Protein AF-A0A803TY50-F1 (afdb_monomer_lite)

Radius of gyration: 23.86 Å; chains: 1; bounding box: 68×36×55 Å

Sequence (114 aa):
MNLNIVLLTLGMVIAHHTFEAIFPIIVDCCTEVAHHVPEKWLRRHVLRFDVQKGDLCKIPAVILYTKRKKLCASPHNKNVKRWVRRMSKNHQKAVNHGRKRRKTKRRRKTTRKL

Organism: Anolis carolinensis (NCBI:txid28377)

InterPro domains:
  IPR001811 Chemokine interleukin-8-like domain [PF00048] (28-86)
  IPR001811 Chemokine interleukin-8-like domain [SM00199] (26-87)
  IPR036048 Chemokine interleukin-8-like superfamily [SSF54117] (25-99)

Foldseek 3Di:
DDVVVVVVVVVVVVVVVVCVVVVCVVDVEDPDADADDDLVCLVPFFDDWDWDDCPVPVATWIWTDGPPDIHTHHCPRPSVVVNVVVVVVVVVVVVVVVVVVVVVVVVVVVVVVD

Secondary structure (DSSP, 8-state):
--HHHHHHHHHHHHHHHHHHHHHHHH----SS-BS---HHHHHHHEEEEEEE-TTTSSS-EEEEEESS-EEEE-TT-HHHHHHHHHHHHHHHHHHHHHHHHHHHHHHHHHHT--

Structure (mmCIF, N/CA/C/O backbone):
data_AF-A0A803TY50-F1
#
_entry.id   AF-A0A803TY50-F1
#
loop_
_atom_site.group_PDB
_atom_site.id
_atom_site.type_symbol
_atom_site.label_atom_id
_atom_site.label_alt_id
_atom_site.label_comp_id
_atom_site.label_asym_id
_atom_site.label_entity_id
_atom_site.label_seq_id
_atom_site.pdbx_PDB_ins_code
_atom_site.Cartn_x
_atom_site.Cartn_y
_atom_site.Cartn_z
_atom_site.occupancy
_atom_site.B_iso_or_equiv
_atom_site.auth_seq_id
_atom_site.auth_comp_id
_atom_site.auth_asym_id
_atom_site.auth_atom_id
_atom_site.pdbx_PDB_model_num
ATOM 1 N N . MET A 1 1 ? 47.773 19.075 -17.377 1.00 60.78 1 MET A N 1
ATOM 2 C CA . MET A 1 1 ? 46.329 18.912 -17.092 1.00 60.78 1 MET A CA 1
ATOM 3 C C . MET A 1 1 ? 45.984 19.850 -15.951 1.00 60.78 1 MET A C 1
ATOM 5 O O . MET A 1 1 ? 46.625 19.769 -14.913 1.00 60.78 1 MET A O 1
ATOM 9 N N . ASN A 1 2 ? 45.074 20.801 -16.162 1.00 79.44 2 ASN A N 1
ATOM 10 C CA . ASN A 1 2 ? 44.816 21.856 -15.181 1.00 79.44 2 ASN A CA 1
ATOM 11 C C . ASN A 1 2 ? 44.097 21.268 -13.962 1.00 79.44 2 ASN A C 1
ATOM 13 O O . ASN A 1 2 ? 43.007 20.719 -14.107 1.00 79.44 2 ASN A O 1
ATOM 17 N N . LEU A 1 3 ? 44.688 21.405 -12.773 1.00 82.62 3 LEU A N 1
ATOM 18 C CA . LEU A 1 3 ? 44.145 20.886 -11.512 1.00 82.62 3 LEU A CA 1
ATOM 19 C C . LEU A 1 3 ? 42.695 21.344 -11.273 1.00 82.62 3 LEU A C 1
ATOM 21 O O . LEU A 1 3 ? 41.859 20.562 -10.832 1.00 82.62 3 LEU A O 1
ATOM 25 N N . ASN A 1 4 ? 42.368 22.572 -11.681 1.00 80.00 4 ASN A N 1
ATOM 26 C CA . ASN A 1 4 ? 41.008 23.110 -11.622 1.00 80.00 4 ASN A CA 1
ATOM 27 C C . ASN A 1 4 ? 40.016 22.321 -12.490 1.00 80.00 4 ASN A C 1
ATOM 29 O O . ASN A 1 4 ? 38.883 22.113 -12.078 1.00 80.00 4 ASN A O 1
ATOM 33 N N . ILE A 1 5 ? 40.430 21.843 -13.667 1.00 83.12 5 ILE A N 1
ATOM 34 C CA . ILE A 1 5 ? 39.572 21.024 -14.539 1.00 83.12 5 ILE A CA 1
ATOM 35 C C . ILE A 1 5 ? 39.324 19.656 -13.890 1.00 83.12 5 ILE A C 1
ATOM 37 O O . ILE A 1 5 ? 38.203 19.151 -13.915 1.00 83.12 5 ILE A O 1
ATOM 41 N N . VAL A 1 6 ? 40.346 19.079 -13.252 1.00 85.00 6 VAL A N 1
ATOM 42 C CA . VAL A 1 6 ? 40.215 17.810 -12.519 1.00 85.00 6 VAL A CA 1
ATOM 43 C C . VAL A 1 6 ? 39.261 17.967 -11.329 1.00 85.00 6 VAL A C 1
ATOM 45 O O . VAL A 1 6 ? 38.371 17.146 -11.147 1.00 85.00 6 VAL A O 1
ATOM 48 N N . LEU A 1 7 ? 39.369 19.058 -10.569 1.00 84.38 7 LEU A N 1
ATOM 49 C CA . LEU A 1 7 ? 38.465 19.358 -9.452 1.00 84.38 7 LEU A CA 1
ATOM 50 C C . LEU A 1 7 ? 37.014 19.580 -9.903 1.00 84.38 7 LEU A C 1
ATOM 52 O O . LEU A 1 7 ? 36.093 19.055 -9.280 1.00 84.38 7 LEU A O 1
ATOM 56 N N . LEU A 1 8 ? 36.799 20.320 -10.995 1.00 85.50 8 LEU A N 1
ATOM 57 C CA . LEU A 1 8 ? 35.460 20.595 -11.528 1.00 85.50 8 LEU A CA 1
ATOM 58 C C . LEU A 1 8 ? 34.772 19.326 -12.043 1.00 85.50 8 LEU A C 1
ATOM 60 O O . LEU A 1 8 ? 33.597 19.097 -11.759 1.00 85.50 8 LEU A O 1
ATOM 64 N N . THR A 1 9 ? 35.509 18.487 -12.772 1.00 85.00 9 THR A N 1
ATOM 65 C CA . THR A 1 9 ? 34.983 17.217 -13.291 1.00 85.00 9 THR A CA 1
ATOM 66 C C . THR A 1 9 ? 34.657 16.244 -12.161 1.00 85.00 9 THR A C 1
ATOM 68 O O . THR A 1 9 ? 33.571 15.667 -12.153 1.00 85.00 9 THR A O 1
ATOM 71 N N . LEU A 1 10 ? 35.528 16.129 -11.153 1.00 83.19 10 LEU A N 1
ATOM 72 C CA . LEU A 1 10 ? 35.274 15.295 -9.977 1.00 83.19 10 LEU A CA 1
ATOM 73 C C . LEU A 1 10 ? 34.056 15.792 -9.180 1.00 83.19 10 LEU A C 1
ATOM 75 O O . LEU A 1 10 ? 33.208 14.995 -8.782 1.00 83.19 10 LEU A O 1
ATOM 79 N N . GLY A 1 11 ? 33.930 17.110 -9.000 1.00 83.44 11 GLY A N 1
ATOM 80 C CA . GLY A 1 11 ? 32.792 17.729 -8.323 1.00 83.44 11 GLY A CA 1
ATOM 81 C C . GLY A 1 11 ? 31.457 17.439 -9.013 1.00 83.44 11 GLY A C 1
ATOM 82 O O . GLY A 1 11 ? 30.492 17.079 -8.341 1.00 83.44 11 GLY A O 1
ATOM 83 N N . MET A 1 12 ? 31.404 17.518 -10.348 1.00 81.31 12 MET A N 1
ATOM 84 C CA . MET A 1 12 ? 30.196 17.163 -11.104 1.00 81.31 12 MET A CA 1
ATOM 85 C C . MET A 1 12 ? 29.843 15.681 -10.974 1.00 81.31 12 MET A C 1
ATOM 87 O O . MET A 1 12 ? 28.683 15.356 -10.739 1.00 81.31 12 MET A O 1
ATOM 91 N N . VAL A 1 13 ? 30.822 14.780 -11.075 1.00 81.50 13 VAL A N 1
ATOM 92 C CA . VAL A 1 13 ? 30.590 13.332 -10.939 1.00 81.50 13 VAL A CA 1
ATOM 93 C C . VAL A 1 13 ? 30.021 12.997 -9.556 1.00 81.50 13 VAL A C 1
ATOM 95 O O . VAL A 1 13 ? 29.030 12.275 -9.448 1.00 81.50 13 VAL A O 1
ATOM 98 N N . ILE A 1 14 ? 30.570 13.589 -8.492 1.00 79.44 14 ILE A N 1
ATOM 99 C CA . ILE A 1 14 ? 30.069 13.406 -7.121 1.00 79.44 14 ILE A CA 1
ATOM 100 C C . ILE A 1 14 ? 28.653 13.991 -6.969 1.00 79.44 14 ILE A C 1
ATOM 102 O O . ILE A 1 14 ? 27.780 13.355 -6.372 1.00 79.44 14 ILE 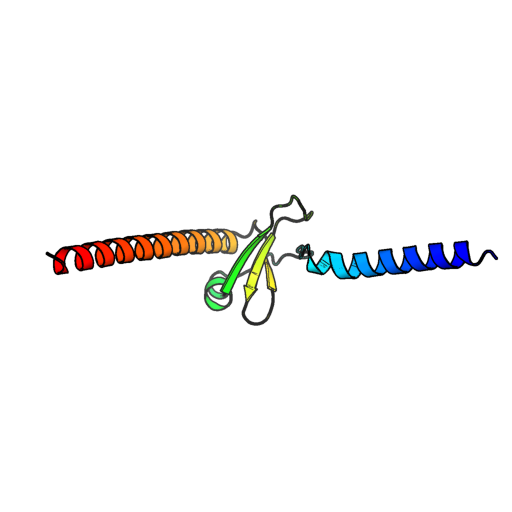A O 1
ATOM 106 N N . ALA A 1 15 ? 28.384 15.170 -7.537 1.00 74.00 15 ALA A N 1
ATOM 107 C CA . ALA A 1 15 ? 27.056 15.786 -7.503 1.00 74.00 15 ALA A CA 1
ATOM 108 C C . ALA A 1 15 ? 26.008 14.939 -8.249 1.00 74.00 15 ALA A C 1
ATOM 110 O O . ALA A 1 15 ? 24.895 14.755 -7.760 1.00 74.00 15 ALA A O 1
ATOM 111 N N . HIS A 1 16 ? 26.373 14.353 -9.390 1.00 68.25 16 HIS A N 1
ATOM 112 C CA . HIS A 1 16 ? 25.496 13.464 -10.150 1.00 68.25 16 HIS A CA 1
ATOM 113 C C . HIS A 1 16 ? 25.195 12.159 -9.400 1.00 68.25 16 HIS A C 1
ATOM 115 O O . HIS A 1 16 ? 24.031 11.774 -9.291 1.00 68.25 16 HIS A O 1
ATOM 121 N N . HIS A 1 17 ? 26.206 11.510 -8.813 1.00 62.25 17 HIS A N 1
ATOM 122 C CA . HIS A 1 17 ? 25.999 10.277 -8.044 1.00 62.25 17 HIS A CA 1
ATOM 123 C C . HIS A 1 17 ? 25.204 10.495 -6.753 1.00 62.25 17 HIS A C 1
ATOM 125 O O . HIS A 1 17 ? 24.404 9.646 -6.362 1.00 62.25 17 HIS A O 1
ATOM 131 N N . THR A 1 18 ? 25.393 11.636 -6.088 1.00 59.62 18 THR A N 1
ATOM 132 C CA . THR A 1 18 ? 24.598 11.979 -4.901 1.00 59.62 18 THR A CA 1
ATOM 133 C C . THR A 1 18 ? 23.150 12.283 -5.274 1.00 59.62 18 THR A C 1
ATOM 135 O O . THR A 1 18 ? 22.247 11.872 -4.551 1.00 59.62 18 THR A O 1
ATOM 138 N N . PHE A 1 19 ? 22.897 12.904 -6.429 1.00 59.69 19 PHE A N 1
ATOM 139 C CA . PHE A 1 19 ? 21.538 13.141 -6.911 1.00 59.69 19 PHE A CA 1
ATOM 140 C C . PHE A 1 19 ? 20.773 11.834 -7.162 1.00 59.69 19 PHE A C 1
ATOM 142 O O . PHE A 1 19 ? 19.640 11.716 -6.703 1.00 59.69 19 PHE A O 1
ATOM 149 N N . GLU A 1 20 ? 21.387 10.818 -7.780 1.00 58.28 20 GLU A N 1
ATOM 150 C CA . GLU A 1 20 ? 20.732 9.512 -7.988 1.00 58.28 20 GLU A CA 1
ATOM 1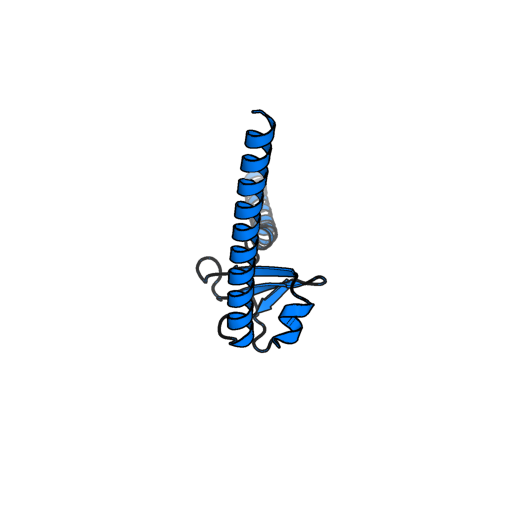51 C C . GLU A 1 20 ? 20.434 8.750 -6.690 1.00 58.28 20 GLU A C 1
ATOM 153 O O . GLU A 1 20 ? 19.475 7.985 -6.638 1.00 58.28 20 GLU A O 1
ATOM 158 N N . ALA A 1 21 ? 21.206 8.975 -5.624 1.00 59.06 21 ALA A N 1
ATOM 159 C CA . ALA A 1 21 ? 20.938 8.397 -4.306 1.00 59.06 21 ALA A CA 1
ATOM 160 C C . ALA A 1 21 ? 19.903 9.198 -3.494 1.00 59.06 21 ALA A C 1
ATOM 162 O O . ALA A 1 21 ? 19.175 8.627 -2.684 1.00 59.06 21 ALA A O 1
ATOM 163 N N . ILE A 1 22 ? 19.813 10.514 -3.707 1.00 53.19 22 ILE A N 1
ATOM 164 C CA . ILE A 1 22 ? 18.914 11.410 -2.967 1.00 53.19 22 ILE A CA 1
ATOM 165 C C . ILE A 1 22 ? 17.512 11.450 -3.597 1.00 53.19 22 ILE A C 1
ATOM 167 O O . ILE A 1 22 ? 16.513 11.471 -2.877 1.00 53.19 22 ILE A O 1
ATOM 171 N N . PHE A 1 23 ? 17.401 11.398 -4.925 1.00 50.59 23 PHE A N 1
ATOM 172 C CA . PHE A 1 23 ? 16.116 11.387 -5.631 1.00 50.59 23 PHE A CA 1
ATOM 173 C C . PHE A 1 23 ? 15.160 10.247 -5.215 1.00 50.59 23 PHE A C 1
ATOM 175 O O . PHE A 1 23 ? 13.988 10.540 -4.966 1.00 50.59 23 PHE A O 1
ATOM 182 N N . PRO A 1 24 ? 15.597 8.982 -5.040 1.00 52.75 24 PRO A N 1
ATOM 183 C CA . PRO A 1 24 ? 14.719 7.907 -4.575 1.00 52.75 24 PRO A CA 1
ATOM 184 C C . PRO A 1 24 ? 14.279 8.066 -3.112 1.00 52.75 24 PRO A C 1
ATOM 186 O O . PRO A 1 24 ? 13.297 7.452 -2.710 1.00 52.75 24 PRO A O 1
ATOM 189 N N . ILE A 1 25 ? 14.958 8.900 -2.314 1.00 49.44 25 ILE A N 1
ATOM 190 C CA . ILE A 1 25 ? 14.546 9.207 -0.934 1.00 49.44 25 ILE A CA 1
ATOM 191 C C . ILE A 1 25 ? 13.410 10.244 -0.926 1.00 49.44 25 ILE A C 1
ATOM 193 O O . ILE A 1 25 ? 12.551 10.215 -0.045 1.00 49.44 25 ILE A O 1
ATOM 197 N N . ILE A 1 26 ? 13.391 11.158 -1.903 1.00 52.38 26 ILE A N 1
ATOM 198 C CA . ILE A 1 26 ? 12.456 12.295 -1.946 1.00 52.38 26 ILE A CA 1
ATOM 199 C C . ILE A 1 26 ? 11.240 11.997 -2.842 1.00 52.38 26 ILE A C 1
ATOM 201 O O . ILE A 1 26 ? 10.150 12.512 -2.588 1.00 52.38 26 ILE A O 1
ATOM 205 N N . VAL A 1 27 ? 11.386 11.123 -3.844 1.00 58.66 27 VAL A N 1
ATOM 206 C CA . VAL A 1 27 ? 10.303 10.705 -4.745 1.00 58.66 27 VAL A CA 1
ATOM 207 C C . VAL A 1 27 ? 10.250 9.173 -4.801 1.00 58.66 27 VAL A C 1
ATOM 209 O O . VAL A 1 27 ? 10.777 8.540 -5.711 1.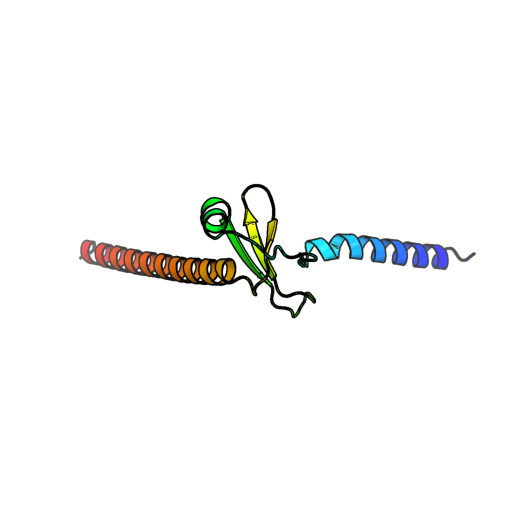00 58.66 27 VAL A O 1
ATOM 212 N N . ASP A 1 28 ? 9.604 8.565 -3.799 1.00 65.69 28 ASP A N 1
ATOM 213 C CA . ASP A 1 28 ? 9.267 7.129 -3.730 1.00 65.69 28 ASP A CA 1
ATOM 214 C C . ASP A 1 28 ? 8.231 6.770 -4.831 1.00 65.69 28 ASP A C 1
ATOM 216 O O . ASP A 1 28 ? 7.068 6.456 -4.563 1.00 65.69 28 ASP A O 1
ATOM 220 N N . CYS A 1 29 ? 8.617 6.877 -6.104 1.00 73.25 29 CYS A N 1
ATOM 221 C CA . CYS A 1 29 ? 7.752 6.559 -7.234 1.00 73.25 29 CYS A CA 1
ATOM 222 C C . CYS A 1 29 ? 7.599 5.043 -7.392 1.00 73.25 29 CYS A C 1
ATOM 224 O O . CYS A 1 29 ? 8.575 4.304 -7.500 1.00 73.25 29 CYS A O 1
ATOM 226 N N . CYS A 1 30 ? 6.359 4.572 -7.516 1.00 78.25 30 CYS A N 1
ATOM 227 C CA . CYS A 1 30 ? 6.101 3.191 -7.926 1.00 78.25 30 CYS A CA 1
ATOM 228 C C . CYS A 1 30 ? 6.587 2.921 -9.362 1.00 78.25 30 CYS A C 1
ATOM 230 O O . CYS A 1 30 ? 6.041 3.487 -10.311 1.00 78.25 30 CYS A O 1
ATOM 232 N N . THR A 1 31 ? 7.556 2.017 -9.516 1.00 71.25 31 THR A N 1
ATOM 233 C CA . THR A 1 31 ? 8.044 1.519 -10.816 1.00 71.25 31 THR A CA 1
ATOM 234 C C . THR A 1 31 ? 7.247 0.316 -11.327 1.00 71.25 31 THR A C 1
ATOM 236 O O . THR A 1 31 ? 7.105 0.143 -12.533 1.00 71.25 31 THR A O 1
ATOM 239 N N . GLU A 1 32 ? 6.654 -0.470 -10.424 1.00 71.62 32 GLU A N 1
ATOM 240 C CA . GLU A 1 32 ? 5.810 -1.628 -10.737 1.00 71.62 32 GLU A CA 1
ATOM 241 C C . GLU A 1 32 ? 4.528 -1.609 -9.890 1.00 71.62 32 GLU A C 1
ATOM 243 O O . GLU A 1 32 ? 4.530 -1.145 -8.747 1.00 71.62 32 GLU A O 1
ATOM 248 N N . VAL A 1 33 ? 3.411 -2.107 -10.435 1.00 79.62 33 VAL A N 1
ATOM 249 C CA . VAL A 1 33 ? 2.120 -2.159 -9.734 1.00 79.62 33 VAL A CA 1
ATOM 250 C C . VAL A 1 33 ? 1.530 -3.565 -9.704 1.00 79.62 33 VAL A C 1
ATOM 252 O O . VAL A 1 33 ? 1.357 -4.225 -10.723 1.00 79.62 33 VAL A O 1
ATOM 255 N N . ALA A 1 34 ? 1.097 -4.000 -8.522 1.00 80.31 34 ALA A N 1
ATOM 256 C CA . ALA A 1 34 ? 0.329 -5.224 -8.372 1.00 80.31 34 ALA A CA 1
ATOM 257 C C . ALA A 1 34 ? -1.069 -5.051 -8.991 1.00 80.31 34 ALA A C 1
ATOM 259 O O . ALA A 1 34 ? -1.892 -4.249 -8.524 1.00 80.31 34 ALA A O 1
ATOM 260 N N . HIS A 1 35 ? -1.354 -5.829 -10.036 1.00 77.12 35 HIS A N 1
ATOM 261 C CA . HIS A 1 35 ? -2.645 -5.819 -10.727 1.00 77.12 35 HIS A CA 1
ATOM 262 C C . HIS A 1 35 ? -3.723 -6.602 -9.982 1.00 77.12 35 HIS A C 1
ATOM 264 O O . HIS A 1 35 ? -4.895 -6.225 -10.036 1.00 77.12 35 HIS A O 1
ATOM 270 N N . HIS A 1 36 ? -3.348 -7.649 -9.242 1.00 82.56 36 HIS A N 1
ATOM 271 C CA . HIS A 1 36 ? -4.280 -8.490 -8.499 1.00 82.56 36 HIS A CA 1
ATOM 272 C C . HIS A 1 36 ? -4.001 -8.439 -6.996 1.00 82.56 36 HIS A C 1
ATOM 274 O O . HIS A 1 36 ? -3.083 -9.082 -6.496 1.00 82.56 36 HIS A O 1
ATOM 280 N N . VAL A 1 37 ? -4.822 -7.684 -6.259 1.00 83.50 37 VAL A N 1
ATOM 281 C CA . VAL A 1 37 ? -4.772 -7.657 -4.793 1.00 83.50 37 VAL A CA 1
ATOM 282 C C . VAL A 1 37 ? -6.144 -8.024 -4.216 1.00 83.50 37 VAL A C 1
ATOM 284 O O . VAL A 1 37 ? -7.134 -7.324 -4.477 1.00 83.50 37 VAL A O 1
ATOM 287 N N . PRO A 1 38 ? -6.245 -9.113 -3.432 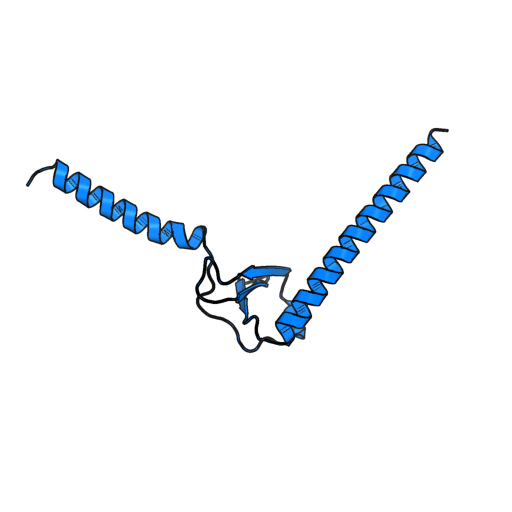1.00 86.31 38 PRO A N 1
ATOM 288 C CA . PRO A 1 38 ? -7.501 -9.513 -2.822 1.00 86.31 38 PRO A CA 1
ATOM 289 C C . PRO A 1 38 ? -7.891 -8.570 -1.683 1.00 86.31 38 PRO A C 1
ATOM 291 O O . PRO A 1 38 ? -7.087 -8.154 -0.848 1.00 86.31 38 PRO A O 1
ATOM 294 N N . GLU A 1 39 ? -9.184 -8.272 -1.599 1.00 87.25 39 GLU A N 1
ATOM 295 C CA . GLU A 1 39 ? -9.711 -7.292 -0.649 1.00 87.25 39 GLU A CA 1
ATOM 296 C C . GLU A 1 39 ? -9.515 -7.693 0.827 1.00 87.25 39 GLU A C 1
ATOM 298 O O . GLU A 1 39 ? -9.334 -6.842 1.702 1.00 87.25 39 GLU A O 1
ATOM 303 N N . LYS A 1 40 ? -9.547 -9.002 1.113 1.00 88.06 40 LYS A N 1
ATOM 304 C CA . LYS A 1 40 ? -9.294 -9.547 2.456 1.00 88.06 40 LYS A CA 1
ATOM 305 C C . LYS A 1 40 ? -7.854 -9.281 2.902 1.00 88.06 40 LYS A C 1
ATOM 307 O O . LYS A 1 40 ? -7.634 -8.940 4.062 1.00 88.06 40 LYS A O 1
ATOM 312 N N . TRP A 1 41 ? -6.895 -9.381 1.980 1.00 90.06 41 TRP A N 1
ATOM 313 C CA . TRP A 1 41 ? -5.487 -9.117 2.263 1.00 90.06 41 TRP A CA 1
ATOM 314 C C . TRP A 1 41 ? -5.258 -7.637 2.578 1.00 90.06 41 TRP A C 1
ATOM 316 O O . TRP A 1 41 ? -4.635 -7.324 3.591 1.00 90.06 41 TRP A O 1
ATOM 326 N N . LEU A 1 42 ? -5.872 -6.734 1.801 1.00 89.38 42 LEU A N 1
ATOM 327 C CA . LEU A 1 42 ? -5.810 -5.287 2.046 1.00 89.38 42 LEU A CA 1
ATOM 328 C C . LEU A 1 42 ? -6.252 -4.925 3.467 1.00 89.38 42 LEU A C 1
ATOM 330 O O . LEU A 1 42 ? -5.571 -4.188 4.169 1.00 89.38 42 LEU A O 1
ATOM 334 N N . ARG A 1 43 ? -7.375 -5.487 3.926 1.00 87.38 43 ARG A N 1
ATOM 335 C CA . ARG A 1 43 ? -7.900 -5.219 5.274 1.00 87.38 43 ARG A CA 1
ATOM 336 C C . ARG A 1 43 ? -7.005 -5.724 6.403 1.00 87.38 43 ARG A C 1
ATOM 338 O O . ARG A 1 43 ? -7.021 -5.131 7.473 1.00 87.38 43 ARG A O 1
ATOM 345 N N . ARG A 1 44 ? -6.285 -6.827 6.193 1.00 87.62 44 ARG A N 1
ATOM 346 C CA . ARG A 1 44 ? -5.500 -7.482 7.247 1.00 87.62 44 ARG A CA 1
ATOM 347 C C . ARG A 1 44 ? -4.065 -6.969 7.323 1.00 87.62 44 ARG A C 1
ATOM 349 O O . ARG A 1 44 ? -3.506 -6.897 8.412 1.00 87.62 44 ARG A O 1
ATOM 356 N N . HIS A 1 45 ? -3.467 -6.652 6.178 1.00 89.38 45 HIS A N 1
ATOM 357 C CA . HIS A 1 45 ? -2.029 -6.404 6.089 1.00 89.38 45 HIS A CA 1
ATOM 358 C C . HIS A 1 45 ? -1.661 -4.937 5.879 1.00 89.38 45 HIS A C 1
ATOM 360 O O . HIS A 1 45 ? -0.528 -4.570 6.190 1.00 89.38 45 HIS A O 1
ATOM 366 N N . VAL A 1 46 ? -2.581 -4.102 5.386 1.00 90.25 46 VAL A N 1
ATOM 367 C CA . VAL A 1 46 ? -2.299 -2.692 5.099 1.00 90.25 46 VAL A CA 1
ATOM 368 C C . VAL A 1 46 ? -2.600 -1.829 6.321 1.00 90.25 46 VAL A C 1
ATOM 370 O O . VAL A 1 46 ? -3.708 -1.837 6.851 1.00 90.25 46 VAL A O 1
ATOM 373 N N . LEU A 1 47 ? -1.594 -1.071 6.751 1.00 88.38 47 LEU A N 1
ATOM 374 C CA . LEU A 1 47 ? -1.651 -0.155 7.889 1.00 88.38 47 LEU A CA 1
ATOM 375 C C . LEU A 1 47 ? -2.007 1.268 7.454 1.00 88.38 47 LEU A C 1
ATOM 377 O O . LEU A 1 47 ? -2.779 1.954 8.121 1.00 88.38 47 LEU A O 1
ATOM 381 N N . ARG A 1 48 ? -1.416 1.718 6.346 1.00 86.69 48 ARG A N 1
ATOM 382 C CA . ARG A 1 48 ? -1.585 3.060 5.777 1.00 86.69 48 ARG A CA 1
ATOM 383 C C . ARG A 1 48 ? -1.572 2.970 4.260 1.00 86.69 48 ARG A C 1
ATOM 385 O O . ARG A 1 48 ? -1.092 1.983 3.703 1.00 86.69 48 ARG A O 1
ATOM 392 N N . PHE A 1 49 ? -2.100 3.990 3.600 1.00 88.12 49 PHE A N 1
ATOM 393 C CA . PHE A 1 49 ? -2.038 4.093 2.152 1.00 88.12 49 PHE A CA 1
ATOM 394 C C . PHE A 1 49 ? -1.808 5.539 1.730 1.00 88.12 49 PHE A C 1
ATOM 396 O O . PHE A 1 49 ? -2.318 6.439 2.394 1.00 88.12 49 PHE A O 1
ATO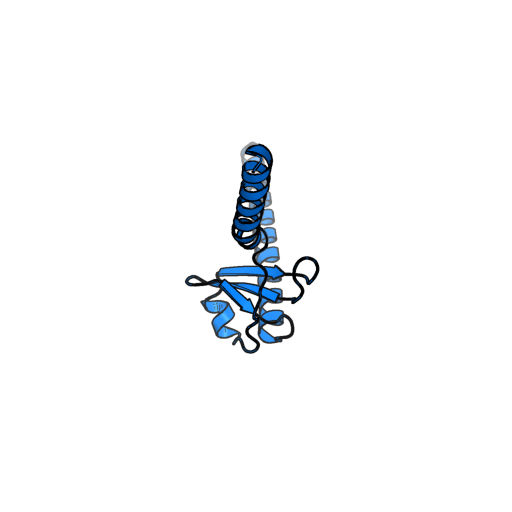M 403 N N . ASP A 1 50 ? -1.125 5.712 0.604 1.00 85.94 50 ASP A N 1
ATOM 404 C CA . ASP A 1 50 ? -0.996 6.981 -0.108 1.00 85.94 50 ASP A CA 1
ATOM 405 C C . ASP A 1 50 ? -1.418 6.803 -1.566 1.00 85.94 50 ASP A C 1
ATOM 407 O O . ASP A 1 50 ? -1.326 5.714 -2.141 1.00 85.94 50 ASP A O 1
ATOM 411 N N . VAL A 1 51 ? -1.936 7.874 -2.162 1.00 84.81 51 VAL A N 1
ATOM 412 C CA . VAL A 1 51 ? -2.362 7.882 -3.563 1.00 84.81 51 VAL A CA 1
ATOM 413 C C . VAL A 1 51 ? -1.397 8.749 -4.349 1.00 84.81 51 VAL A C 1
ATOM 415 O O . VAL A 1 51 ? -1.382 9.967 -4.186 1.00 84.81 51 VAL A O 1
ATOM 418 N N . GLN A 1 52 ? -0.633 8.108 -5.225 1.00 79.69 52 GLN A N 1
ATOM 419 C CA . GLN A 1 52 ? 0.280 8.765 -6.143 1.00 79.69 52 GLN A CA 1
ATOM 420 C C . GLN A 1 52 ? -0.485 9.131 -7.416 1.00 79.69 52 GLN A C 1
ATOM 422 O O . GLN A 1 52 ? -0.946 8.260 -8.163 1.00 79.69 52 GLN A O 1
ATOM 427 N N . LYS A 1 53 ? -0.651 10.435 -7.640 1.00 71.38 53 LYS A N 1
ATOM 428 C CA . LYS A 1 53 ? -1.154 10.975 -8.906 1.00 71.38 53 LYS A CA 1
ATOM 429 C C . LYS A 1 53 ? 0.011 11.091 -9.886 1.00 71.38 53 LYS A C 1
ATOM 431 O O . LYS A 1 53 ? 1.147 11.275 -9.461 1.00 71.38 53 LYS A O 1
ATOM 436 N N . GLY A 1 54 ? -0.274 10.939 -11.175 1.00 66.19 54 GLY A N 1
ATOM 437 C CA . GLY A 1 54 ? 0.730 10.790 -12.233 1.00 66.19 54 GLY A CA 1
ATOM 438 C C . GLY A 1 54 ? 1.577 12.033 -12.545 1.00 66.19 54 GLY A C 1
ATOM 439 O O . GLY A 1 54 ? 2.124 12.107 -13.637 1.00 66.19 54 GLY A O 1
ATOM 440 N N . ASP A 1 55 ? 1.652 13.008 -11.637 1.00 64.25 55 ASP A N 1
ATOM 441 C CA . ASP A 1 55 ? 2.248 14.323 -11.898 1.00 64.25 55 ASP A CA 1
ATOM 442 C C . ASP A 1 55 ? 3.776 14.299 -11.720 1.00 64.25 55 ASP A C 1
ATOM 444 O O . ASP A 1 55 ? 4.510 14.802 -12.562 1.00 64.25 55 ASP A O 1
ATOM 448 N N . LEU A 1 56 ? 4.270 13.663 -10.649 1.00 65.62 56 LEU A N 1
ATOM 449 C CA . LEU A 1 56 ? 5.711 13.479 -10.392 1.00 65.62 56 LEU A CA 1
ATOM 450 C C . LEU A 1 56 ? 6.237 12.132 -10.902 1.00 65.62 56 LEU A C 1
ATOM 452 O O . LEU A 1 56 ? 7.429 11.967 -11.136 1.00 65.62 56 LEU A O 1
ATOM 456 N N . CYS A 1 57 ? 5.343 11.159 -11.071 1.00 69.44 57 CYS A N 1
ATOM 457 C CA . CYS A 1 57 ? 5.686 9.797 -11.440 1.00 69.44 57 CYS A CA 1
ATOM 458 C C . CYS A 1 57 ? 4.819 9.365 -12.625 1.00 69.44 57 CYS A C 1
ATOM 460 O O . CYS A 1 57 ? 3.596 9.449 -12.556 1.00 69.44 57 CYS A O 1
ATOM 462 N N . LYS A 1 58 ? 5.435 8.825 -13.682 1.00 69.69 58 LYS A N 1
ATOM 463 C CA . LYS A 1 58 ? 4.768 8.453 -14.948 1.00 69.69 58 LYS A CA 1
ATOM 464 C C . LYS A 1 58 ? 3.612 7.447 -14.790 1.00 69.69 58 LYS A C 1
ATOM 466 O O . LYS A 1 58 ? 2.749 7.359 -15.659 1.00 69.69 58 LYS A O 1
ATOM 471 N N . ILE A 1 59 ? 3.590 6.684 -13.692 1.00 76.12 59 ILE A N 1
ATOM 472 C CA . ILE A 1 59 ? 2.592 5.644 -13.416 1.00 76.12 59 ILE A CA 1
ATOM 473 C C . ILE A 1 59 ? 1.710 6.066 -12.229 1.00 76.12 59 ILE A C 1
ATOM 475 O O . ILE A 1 59 ? 2.230 6.332 -11.139 1.00 76.12 59 ILE A O 1
ATOM 479 N N . PRO A 1 60 ? 0.372 6.085 -12.384 1.00 81.62 60 PRO A N 1
ATOM 480 C CA . PRO A 1 60 ? -0.529 6.294 -11.261 1.00 81.62 60 PRO A CA 1
ATOM 481 C C . PRO A 1 60 ? -0.594 5.022 -10.406 1.00 81.62 60 PRO A C 1
ATOM 483 O O . PRO A 1 60 ? -0.838 3.926 -10.919 1.00 81.62 60 PRO A O 1
ATOM 486 N N . ALA A 1 61 ? -0.416 5.157 -9.092 1.00 87.69 61 ALA A N 1
ATOM 487 C CA . ALA A 1 61 ? -0.338 4.020 -8.177 1.00 87.69 61 ALA A CA 1
ATOM 488 C C . ALA A 1 61 ? -0.942 4.330 -6.803 1.00 87.69 61 ALA A C 1
ATOM 490 O O . ALA A 1 61 ? -0.971 5.470 -6.339 1.00 87.69 61 ALA A O 1
ATOM 491 N N . VAL A 1 62 ? -1.433 3.290 -6.131 1.00 88.19 62 VAL A N 1
ATOM 492 C CA . VAL A 1 62 ? -1.778 3.350 -4.708 1.00 88.19 62 VAL A CA 1
ATOM 493 C C . VAL A 1 62 ? -0.668 2.658 -3.933 1.00 88.19 62 VAL A C 1
ATOM 495 O O . VAL A 1 62 ? -0.466 1.454 -4.091 1.00 88.19 62 VAL A O 1
ATOM 498 N N . ILE A 1 63 ? 0.027 3.407 -3.085 1.00 89.12 63 ILE A N 1
ATOM 499 C CA . ILE A 1 63 ? 1.075 2.885 -2.213 1.00 89.12 63 ILE A CA 1
ATOM 500 C C . ILE A 1 63 ? 0.401 2.338 -0.961 1.00 89.12 63 ILE A C 1
ATOM 502 O O . ILE A 1 63 ? -0.307 3.050 -0.254 1.00 89.12 63 ILE A O 1
ATOM 506 N N . LEU A 1 64 ? 0.599 1.055 -0.687 1.00 90.44 64 LEU A N 1
ATOM 507 C CA . LEU A 1 64 ? 0.055 0.351 0.465 1.00 90.44 64 LEU A CA 1
ATOM 508 C C . LEU A 1 64 ? 1.197 0.022 1.422 1.00 90.44 64 LEU A C 1
ATOM 510 O O . LEU A 1 64 ? 2.060 -0.806 1.128 1.00 90.44 64 LEU A O 1
ATOM 514 N N . TYR A 1 65 ? 1.185 0.635 2.599 1.00 89.12 65 TYR A N 1
ATOM 515 C CA . TYR A 1 65 ? 2.168 0.356 3.637 1.00 89.12 65 TYR A CA 1
ATOM 516 C C . TYR A 1 65 ? 1.702 -0.845 4.448 1.00 89.12 65 TYR A C 1
ATOM 518 O O . TYR A 1 65 ? 0.698 -0.775 5.163 1.00 89.12 65 TYR A O 1
ATOM 526 N N . THR A 1 66 ? 2.428 -1.954 4.343 1.00 87.81 66 THR A N 1
ATOM 527 C CA . THR A 1 66 ? 2.217 -3.124 5.200 1.00 87.81 66 THR A CA 1
ATOM 528 C C . THR A 1 66 ? 3.236 -3.161 6.332 1.00 87.81 66 THR A C 1
ATOM 530 O O . THR A 1 66 ? 4.180 -2.379 6.356 1.00 87.81 66 THR A O 1
ATOM 533 N N . LYS A 1 67 ? 3.075 -4.104 7.266 1.00 81.94 67 LYS A N 1
ATOM 534 C CA . LYS A 1 67 ? 4.051 -4.331 8.346 1.00 81.94 67 LYS A CA 1
ATOM 535 C C . LYS A 1 67 ? 5.454 -4.694 7.849 1.00 81.94 67 LYS A C 1
ATOM 537 O O . LYS A 1 67 ? 6.414 -4.444 8.560 1.00 81.94 67 LYS A O 1
ATOM 542 N N . ARG A 1 68 ? 5.558 -5.349 6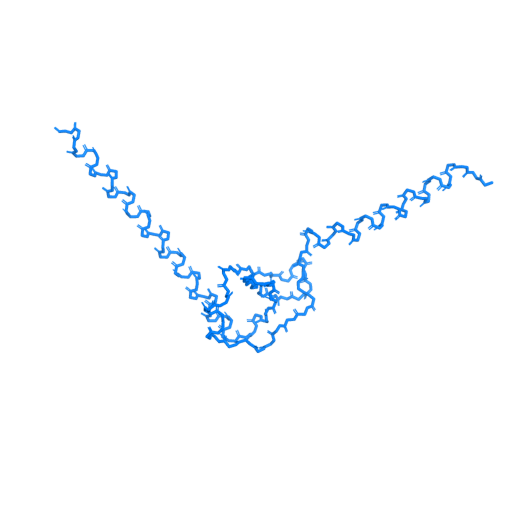.686 1.00 79.88 68 ARG A N 1
ATOM 543 C CA . ARG A 1 68 ? 6.832 -5.886 6.177 1.00 79.88 68 ARG A CA 1
ATOM 544 C C . ARG A 1 68 ? 7.425 -5.042 5.056 1.00 79.88 68 ARG A C 1
ATOM 546 O O . ARG A 1 68 ? 8.632 -4.871 5.012 1.00 79.88 68 ARG A O 1
ATOM 553 N N . LYS A 1 69 ? 6.588 -4.561 4.134 1.00 83.06 69 LYS A N 1
ATOM 554 C CA . LYS A 1 69 ? 7.034 -3.829 2.941 1.00 83.06 69 LYS A CA 1
ATOM 555 C C . LYS A 1 69 ? 5.987 -2.856 2.406 1.00 83.06 69 LYS A C 1
ATOM 557 O O . LYS A 1 69 ? 4.790 -3.008 2.676 1.00 83.06 69 LYS A O 1
ATOM 562 N N . LYS A 1 70 ? 6.435 -1.882 1.615 1.00 85.19 70 LYS A N 1
ATOM 563 C CA . LYS A 1 70 ? 5.558 -1.068 0.766 1.00 85.19 70 LYS A CA 1
ATOM 564 C C . LYS A 1 70 ? 5.122 -1.921 -0.433 1.00 85.19 70 LYS A C 1
ATOM 566 O O . LYS A 1 70 ? 5.920 -2.686 -0.970 1.00 85.19 70 LYS A O 1
ATOM 571 N N . LEU A 1 71 ? 3.851 -1.842 -0.812 1.00 87.56 71 LEU A N 1
ATOM 572 C CA . LEU A 1 71 ? 3.308 -2.492 -2.004 1.00 87.56 71 LEU A CA 1
ATOM 573 C C . LEU A 1 71 ? 2.618 -1.442 -2.868 1.00 87.56 71 LEU A C 1
ATOM 575 O O . LEU A 1 71 ? 1.665 -0.809 -2.426 1.00 87.56 71 LEU A O 1
ATOM 579 N N . CYS A 1 72 ? 3.056 -1.310 -4.110 1.00 89.00 72 CYS A N 1
ATOM 580 C CA . CYS A 1 72 ? 2.391 -0.490 -5.109 1.00 89.00 72 CYS A CA 1
ATOM 581 C C . CYS A 1 72 ? 1.268 -1.294 -5.768 1.00 89.00 72 CYS A C 1
ATOM 583 O O . CYS A 1 72 ? 1.485 -2.410 -6.234 1.00 89.00 72 CYS A O 1
ATOM 585 N N . ALA A 1 73 ? 0.054 -0.753 -5.794 1.00 89.56 73 ALA A N 1
ATOM 586 C CA . ALA A 1 73 ? -1.108 -1.399 -6.390 1.00 89.56 73 ALA A CA 1
ATOM 587 C C . ALA A 1 73 ? -1.720 -0.533 -7.491 1.00 89.56 73 ALA A C 1
ATOM 589 O O . ALA A 1 73 ? -1.754 0.697 -7.395 1.00 89.56 73 ALA A O 1
ATOM 590 N N . SER A 1 74 ? -2.248 -1.186 -8.528 1.00 87.06 74 SER A N 1
ATOM 591 C CA . SER A 1 74 ? -2.854 -0.478 -9.654 1.00 87.06 74 SER A CA 1
ATOM 592 C C . SER A 1 74 ? -4.150 0.236 -9.228 1.00 87.06 74 SER A C 1
ATOM 594 O O . SER A 1 74 ? -5.034 -0.397 -8.636 1.00 87.06 74 SER A O 1
ATOM 596 N N . PRO A 1 75 ? -4.338 1.525 -9.571 1.00 84.19 75 PRO A N 1
ATOM 597 C CA . PRO A 1 75 ? -5.554 2.278 -9.252 1.00 84.19 75 PRO A CA 1
ATOM 598 C C . PRO A 1 75 ? -6.785 1.768 -10.018 1.00 84.19 75 PRO A C 1
ATOM 600 O O . PRO A 1 75 ? -7.923 2.011 -9.606 1.00 84.19 75 PRO A O 1
ATOM 603 N N . HIS A 1 76 ? -6.570 1.023 -11.107 1.00 85.69 76 HIS A N 1
ATOM 604 C CA . HIS A 1 76 ? -7.623 0.394 -11.904 1.00 85.69 76 HIS A CA 1
ATOM 605 C C . HIS A 1 76 ? -8.205 -0.859 -11.231 1.00 85.69 76 HIS A C 1
ATOM 607 O O . HIS A 1 76 ? -9.300 -1.302 -11.584 1.00 85.69 76 HIS A O 1
ATOM 613 N N . ASN A 1 77 ? -7.533 -1.416 -10.214 1.00 86.69 77 ASN A N 1
ATOM 614 C CA . ASN A 1 77 ? -8.046 -2.569 -9.486 1.00 86.69 77 ASN A CA 1
ATOM 615 C C . ASN A 1 77 ? -9.294 -2.185 -8.661 1.00 86.69 77 ASN A C 1
ATOM 617 O O . ASN A 1 77 ? -9.244 -1.375 -7.727 1.00 86.69 77 ASN A O 1
ATOM 621 N N . LYS A 1 78 ? -10.432 -2.824 -8.972 1.00 89.44 78 LYS A N 1
ATOM 622 C CA . LYS A 1 78 ? -11.730 -2.575 -8.319 1.00 89.44 78 LYS A CA 1
ATOM 623 C C . LYS A 1 78 ? -11.693 -2.817 -6.801 1.00 89.44 78 LYS A C 1
ATOM 625 O O . LYS A 1 78 ? -12.321 -2.057 -6.059 1.00 89.44 78 LYS A O 1
ATOM 630 N N . ASN A 1 79 ? -10.952 -3.823 -6.327 1.00 90.25 79 ASN A N 1
ATOM 631 C CA . ASN A 1 79 ? -10.826 -4.147 -4.901 1.00 90.25 79 ASN A CA 1
ATOM 632 C C . ASN A 1 79 ? -10.052 -3.061 -4.157 1.00 90.25 79 ASN A C 1
ATOM 634 O O . ASN A 1 79 ? -10.523 -2.573 -3.129 1.00 90.25 79 ASN A O 1
ATOM 638 N N . VAL A 1 80 ? -8.910 -2.641 -4.710 1.00 90.12 80 VAL A N 1
ATOM 639 C CA . VAL A 1 80 ? -8.071 -1.572 -4.147 1.00 90.12 80 VAL A CA 1
ATOM 640 C C . VAL A 1 80 ? -8.870 -0.276 -4.078 1.00 90.12 80 VAL A C 1
ATOM 642 O O . VAL A 1 80 ? -9.023 0.303 -3.004 1.00 90.12 80 VAL A O 1
ATOM 645 N N . LYS A 1 81 ? -9.512 0.117 -5.184 1.00 90.00 81 LYS A N 1
ATOM 646 C CA . LYS A 1 81 ? -10.363 1.313 -5.251 1.00 90.00 81 LYS A CA 1
ATOM 647 C C . LYS A 1 81 ? -11.496 1.285 -4.220 1.00 90.00 81 LYS A C 1
ATOM 649 O O . LYS A 1 81 ? -11.757 2.282 -3.542 1.00 90.00 81 LYS A O 1
ATOM 654 N N . ARG A 1 82 ? -12.184 0.147 -4.069 1.00 91.38 82 ARG A N 1
ATOM 655 C CA . ARG A 1 82 ? -13.272 -0.012 -3.088 1.00 91.38 82 ARG A CA 1
ATOM 656 C C . ARG A 1 82 ? -12.754 -0.000 -1.650 1.00 91.38 82 ARG A C 1
ATOM 658 O O . ARG A 1 82 ? -13.457 0.472 -0.755 1.00 91.38 82 ARG A O 1
ATOM 665 N N . TRP A 1 83 ? -11.575 -0.562 -1.408 1.00 92.06 83 TRP A N 1
ATOM 666 C CA . TRP A 1 83 ? -10.942 -0.584 -0.093 1.00 92.06 83 TRP A CA 1
ATOM 667 C C . TRP A 1 83 ? -10.500 0.821 0.333 1.00 92.06 83 TRP A C 1
ATOM 669 O O . TRP A 1 83 ? -10.928 1.282 1.390 1.00 92.06 83 TRP A O 1
ATOM 679 N N . VAL A 1 84 ? -9.784 1.547 -0.533 1.00 89.75 84 VAL A N 1
ATOM 680 C CA . VAL A 1 84 ? -9.347 2.936 -0.296 1.00 89.75 84 VAL A CA 1
ATOM 681 C C . VAL A 1 84 ? -10.537 3.825 0.067 1.00 89.75 84 VAL A C 1
ATOM 683 O O . VAL A 1 84 ? -10.545 4.468 1.114 1.00 89.75 84 VAL A O 1
ATOM 686 N N . ARG A 1 85 ? -11.615 3.782 -0.730 1.00 90.88 85 ARG A N 1
ATOM 687 C CA . ARG A 1 85 ? -12.841 4.559 -0.463 1.00 90.88 85 ARG A CA 1
ATOM 688 C C . ARG A 1 85 ? -13.448 4.272 0.912 1.00 90.88 85 ARG A C 1
ATOM 690 O O . ARG A 1 85 ? -13.959 5.186 1.557 1.00 90.88 85 ARG A O 1
ATOM 697 N N . ARG A 1 86 ? -13.432 3.014 1.364 1.00 90.88 86 ARG A N 1
ATOM 698 C CA . ARG A 1 86 ? -13.938 2.643 2.696 1.00 90.88 86 ARG A CA 1
ATOM 699 C C . ARG A 1 86 ? -13.039 3.163 3.805 1.00 90.88 86 ARG A C 1
ATOM 701 O O . ARG A 1 86 ? -13.557 3.702 4.779 1.00 90.88 86 ARG A O 1
ATOM 708 N N . MET A 1 87 ? -11.724 3.057 3.639 1.00 88.31 87 MET A N 1
ATOM 709 C CA . MET A 1 87 ? -10.768 3.574 4.615 1.00 88.31 87 MET A CA 1
ATOM 710 C C . MET A 1 87 ? -10.884 5.092 4.773 1.00 88.31 87 MET A C 1
ATOM 712 O O . MET A 1 87 ? -10.997 5.567 5.901 1.00 88.31 87 MET A O 1
ATOM 716 N N . SER A 1 88 ? -10.986 5.848 3.675 1.00 88.19 88 SER A N 1
ATOM 717 C CA . SER A 1 88 ? -11.194 7.303 3.730 1.00 88.19 88 SER A CA 1
ATOM 718 C C . SER A 1 88 ? -12.489 7.682 4.457 1.00 88.19 88 SER A C 1
ATOM 720 O O . SER A 1 88 ? -12.482 8.567 5.312 1.00 88.19 88 SER A O 1
ATOM 722 N N . LYS A 1 89 ? -13.600 6.982 4.181 1.00 90.00 89 LYS A N 1
ATOM 723 C CA . LYS A 1 89 ? -14.880 7.210 4.877 1.00 90.00 89 LYS A CA 1
ATOM 724 C C . LYS A 1 89 ? -14.782 6.902 6.372 1.00 90.00 89 LYS A C 1
ATOM 726 O O . LYS A 1 89 ? -15.287 7.668 7.190 1.00 90.00 89 LYS A O 1
ATOM 731 N N . ASN A 1 90 ? -14.132 5.800 6.741 1.00 88.00 90 ASN A N 1
ATOM 732 C CA . ASN A 1 90 ? -13.954 5.421 8.143 1.00 88.00 90 ASN A CA 1
ATOM 733 C C . ASN A 1 90 ? -13.078 6.429 8.893 1.00 88.00 90 ASN A C 1
ATOM 735 O O . ASN A 1 90 ? -13.414 6.802 10.015 1.00 88.00 90 ASN A O 1
ATOM 739 N N . HIS A 1 91 ? -12.016 6.927 8.256 1.00 86.50 91 HIS A N 1
ATOM 740 C CA . HIS A 1 91 ? -11.167 7.972 8.818 1.00 86.50 91 HIS A CA 1
ATOM 741 C C . HIS A 1 91 ? -11.962 9.259 9.088 1.00 86.50 91 HIS A C 1
ATOM 743 O O . HIS A 1 91 ? -11.934 9.783 10.199 1.00 86.50 91 HIS A O 1
ATOM 749 N N . GLN A 1 92 ? -12.767 9.718 8.124 1.00 87.06 92 GLN A N 1
ATOM 750 C CA . GLN A 1 92 ? -13.640 10.886 8.309 1.00 87.06 92 GLN A CA 1
ATOM 751 C C . GLN A 1 92 ? -14.655 10.687 9.444 1.00 87.06 92 GLN A C 1
ATOM 753 O O . GLN A 1 92 ? -14.847 11.579 10.273 1.00 87.06 92 GLN A O 1
ATOM 758 N N . LYS A 1 93 ? -15.279 9.503 9.532 1.00 88.88 93 LYS A N 1
ATOM 759 C CA . LYS A 1 93 ? -16.186 9.168 10.640 1.00 88.88 93 LYS A CA 1
ATOM 760 C C . LYS A 1 93 ? -15.468 9.220 11.988 1.00 88.88 93 LYS A C 1
ATOM 762 O O . LYS A 1 93 ? -15.981 9.842 12.917 1.00 88.88 93 LYS A O 1
ATOM 767 N N . ALA A 1 94 ? -14.283 8.620 12.097 1.00 87.19 94 ALA A N 1
ATOM 768 C CA . ALA A 1 94 ? -13.492 8.623 13.326 1.00 87.19 94 ALA A CA 1
ATOM 769 C C . ALA A 1 94 ? -13.135 10.053 13.771 1.00 87.19 94 ALA A C 1
ATOM 771 O O . ALA A 1 94 ? -13.332 10.407 14.937 1.00 87.19 94 ALA A O 1
ATOM 772 N N . VAL A 1 95 ? -12.708 10.901 12.830 1.00 87.44 95 VAL A N 1
ATOM 773 C CA . VAL A 1 95 ? -12.425 12.325 13.075 1.00 87.44 95 VAL A CA 1
ATOM 774 C C . VAL A 1 95 ? -13.673 13.056 13.583 1.00 87.44 95 VAL A C 1
ATOM 776 O O . VAL A 1 95 ? -13.620 13.750 14.605 1.00 87.44 95 VAL A O 1
ATOM 779 N N . ASN A 1 96 ? -14.823 12.852 12.936 1.00 89.25 96 ASN A N 1
ATOM 780 C CA . ASN A 1 96 ? -16.086 13.475 13.336 1.00 89.25 96 ASN A CA 1
ATOM 781 C C . ASN A 1 96 ? -16.546 13.028 14.731 1.00 89.25 96 ASN A C 1
ATOM 783 O O . ASN A 1 96 ? -16.922 13.867 15.558 1.00 89.25 96 ASN A O 1
ATOM 787 N N . HIS A 1 97 ? -16.462 11.731 15.040 1.00 88.75 97 HIS A N 1
ATOM 788 C CA . HIS A 1 97 ? -16.770 11.209 16.374 1.00 88.75 97 HIS A CA 1
ATOM 789 C C . HIS A 1 97 ? -15.837 11.788 17.443 1.00 88.75 97 HIS A C 1
ATOM 791 O O . HIS A 1 97 ? -16.306 12.191 18.512 1.00 88.75 97 HIS A O 1
ATOM 797 N N . GLY A 1 98 ? -14.540 11.907 17.149 1.00 87.69 98 GLY A N 1
ATOM 798 C CA . GLY A 1 98 ? -13.574 12.565 18.030 1.00 87.69 98 GLY A CA 1
ATOM 799 C C . GLY A 1 98 ? -13.948 14.022 18.316 1.00 87.69 98 GLY A C 1
ATOM 800 O O . GLY A 1 98 ? -13.974 14.446 19.477 1.00 87.69 98 GLY A O 1
ATOM 801 N N . ARG A 1 99 ? -14.326 14.781 17.278 1.00 88.06 99 ARG A N 1
ATOM 802 C CA . ARG A 1 99 ? -14.762 16.181 17.412 1.00 88.06 99 ARG A CA 1
ATOM 803 C C . ARG A 1 99 ? -16.036 16.307 18.249 1.00 88.06 99 ARG A C 1
ATOM 805 O O . ARG A 1 99 ? -16.092 17.165 19.133 1.00 88.06 99 ARG A O 1
ATOM 812 N N . LYS A 1 100 ? -17.031 15.437 18.032 1.00 88.81 100 LYS A N 1
ATOM 813 C CA . LYS A 1 100 ? -18.282 15.420 18.811 1.00 88.81 100 LYS A CA 1
ATOM 814 C C . LYS A 1 100 ? -18.013 15.112 20.287 1.00 88.81 100 LYS A C 1
ATOM 816 O O . LYS A 1 100 ? -18.447 15.874 21.147 1.00 88.81 100 LYS A O 1
ATOM 821 N N . ARG A 1 101 ? -17.209 14.081 20.589 1.00 86.75 101 ARG A N 1
ATOM 822 C CA . ARG A 1 101 ? -16.819 13.735 21.973 1.00 86.75 101 ARG A CA 1
ATOM 823 C C . ARG A 1 101 ? -16.102 14.889 22.678 1.00 86.75 101 ARG A C 1
ATOM 825 O O . ARG A 1 101 ? -16.420 15.187 23.829 1.00 86.75 101 ARG A O 1
ATOM 832 N N . ARG A 1 102 ? -15.174 15.575 21.995 1.00 87.50 102 ARG A N 1
ATOM 833 C CA . ARG A 1 102 ? -14.477 16.753 22.548 1.00 87.50 102 ARG A CA 1
ATOM 834 C C . ARG A 1 102 ? -15.445 17.893 22.877 1.00 87.50 102 ARG A C 1
ATOM 836 O O . ARG A 1 102 ? -15.341 18.462 23.963 1.00 87.50 102 ARG A O 1
ATOM 843 N N . LYS A 1 103 ? -16.405 18.194 21.992 1.00 86.12 103 LYS A N 1
ATOM 844 C CA . LYS A 1 103 ? -17.441 19.215 22.240 1.00 86.12 103 LYS A CA 1
ATOM 845 C C . LYS A 1 103 ? -18.296 18.871 23.465 1.00 86.12 103 LYS A C 1
ATOM 847 O O . LYS A 1 103 ? -18.444 19.713 24.346 1.00 86.12 103 LYS A O 1
ATOM 852 N N . THR A 1 104 ? -18.780 17.631 23.576 1.00 87.25 104 THR A N 1
ATOM 853 C CA . THR A 1 104 ? -19.576 17.191 24.737 1.00 87.25 104 THR A CA 1
ATOM 854 C C . THR A 1 104 ? -18.782 17.274 26.043 1.00 87.25 104 THR A C 1
ATOM 856 O O . THR A 1 104 ? -19.310 17.739 27.051 1.00 87.25 104 THR A O 1
ATOM 859 N N . LYS A 1 105 ? -17.496 16.884 26.036 1.00 87.12 105 LYS A N 1
ATOM 860 C CA . LYS A 1 105 ? -16.626 16.983 27.222 1.00 87.12 105 LYS A CA 1
ATOM 861 C C . LYS A 1 105 ? -16.397 18.435 27.649 1.00 87.12 105 LYS A C 1
ATOM 863 O O . LYS A 1 105 ? -16.416 18.707 28.844 1.00 87.12 105 LYS A O 1
ATOM 868 N N . ARG A 1 106 ? -16.200 19.359 26.697 1.00 84.75 106 ARG A N 1
ATOM 869 C CA . ARG A 1 106 ? -16.092 20.800 26.993 1.00 84.75 106 ARG A CA 1
ATOM 870 C C . ARG A 1 106 ? -17.379 21.328 27.621 1.00 84.75 106 ARG A C 1
ATOM 872 O O . ARG A 1 106 ? -17.305 21.897 28.699 1.00 84.75 106 ARG A O 1
ATOM 879 N N . ARG A 1 107 ? -18.538 21.038 27.018 1.00 81.38 107 ARG A N 1
ATOM 880 C CA . ARG A 1 107 ? -19.843 21.481 27.531 1.00 81.38 107 ARG A CA 1
ATOM 881 C C . ARG A 1 107 ? -20.079 21.003 28.969 1.00 81.38 107 ARG A C 1
ATOM 883 O O . ARG A 1 107 ? -20.360 21.827 29.823 1.00 81.38 107 ARG A O 1
ATOM 890 N N . ARG A 1 108 ? -19.826 19.718 29.264 1.00 82.12 108 ARG A N 1
ATOM 891 C CA . ARG A 1 108 ? -19.921 19.162 30.632 1.00 82.12 108 ARG A CA 1
ATOM 892 C C . ARG A 1 108 ? -18.979 19.821 31.645 1.00 82.12 108 ARG A C 1
ATOM 894 O O . ARG A 1 108 ? -19.325 19.893 32.815 1.00 82.12 108 ARG A O 1
ATOM 901 N N . LYS A 1 109 ? -17.781 20.253 31.235 1.00 82.38 109 LYS A N 1
ATOM 902 C CA . LYS A 1 109 ? -16.854 20.964 32.133 1.00 82.38 109 LYS A CA 1
ATOM 903 C C . LYS A 1 109 ? -17.348 22.371 32.462 1.00 82.38 109 LYS A C 1
ATOM 905 O O . LYS A 1 109 ? -17.152 22.807 33.585 1.00 82.38 109 LYS A O 1
ATOM 910 N N . THR A 1 110 ? -17.977 23.054 31.508 1.00 76.94 110 THR A N 1
ATOM 911 C CA . THR A 1 110 ? -18.563 24.381 31.730 1.00 76.94 110 THR A CA 1
ATOM 912 C C . THR A 1 110 ? -19.758 24.307 32.681 1.00 76.94 110 THR A C 1
ATOM 914 O O . THR A 1 110 ? -19.849 25.120 33.586 1.00 76.94 110 THR A O 1
ATOM 917 N N . THR A 1 111 ? -20.614 23.286 32.556 1.00 72.38 111 THR A N 1
ATOM 918 C CA . THR A 1 111 ? -21.786 23.098 33.437 1.00 72.38 111 THR A CA 1
ATOM 919 C C . THR A 1 111 ? -21.440 22.693 34.874 1.00 72.38 111 THR A C 1
ATOM 921 O O . THR A 1 111 ? -22.302 22.769 35.725 1.00 72.38 111 THR A O 1
ATOM 924 N N . ARG A 1 112 ? -20.213 22.228 35.149 1.00 70.44 112 ARG A N 1
ATOM 925 C CA . ARG A 1 112 ? -19.739 21.900 36.512 1.00 70.44 112 ARG A CA 1
ATOM 926 C C . ARG A 1 112 ? -19.051 23.073 37.223 1.00 70.44 112 ARG A C 1
ATOM 928 O O . ARG A 1 112 ? -18.549 22.889 38.324 1.00 70.44 112 ARG A O 1
ATOM 935 N N . LYS A 1 113 ? -18.891 24.207 36.535 1.00 62.84 113 LYS A N 1
ATOM 936 C CA . LYS A 1 113 ? -18.283 25.435 37.070 1.00 62.84 113 LYS A CA 1
ATOM 937 C C . LYS A 1 113 ? -19.319 26.530 37.366 1.00 62.84 113 LYS A C 1
ATOM 939 O O . LYS A 1 113 ? -18.922 27.565 37.889 1.00 62.84 113 LYS A O 1
ATOM 944 N N . LEU A 1 114 ? -20.580 26.308 36.984 1.00 53.91 114 LEU A N 1
ATOM 945 C CA . LEU A 1 114 ? -21.743 26.935 37.612 1.00 53.91 114 LEU A CA 1
ATOM 946 C C . LEU A 1 114 ? -22.180 26.037 38.768 1.00 53.91 114 LEU A C 1
ATOM 948 O O . LEU A 1 114 ? -22.675 26.600 39.759 1.00 53.91 114 LEU A O 1
#

pLDDT: mean 80.29, std 10.97, range [49.44, 92.06]